Protein AF-A0A972F9X3-F1 (afdb_monomer)

Mean predicted aligned error: 11.68 Å

Solvent-accessible surface area (backbone atoms only — not comparable to full-atom values): 2723 Å² total; per-residue (Å²): 93,91,74,53,49,91,81,57,14,63,68,56,30,48,52,53,48,51,56,47,42,44,72,75,60,42,88,70,77,70,76,83,74,75,70,92,63,77,84,84,127

Sequence (41 aa):
CKTDRAKLGDELCNRVAEATNRRFLGDGKTPYTPPKEKPKF

Foldseek 3Di:
DPPPCPPCNPVVVVVVVVVVCCVPVNPVPPPPDDP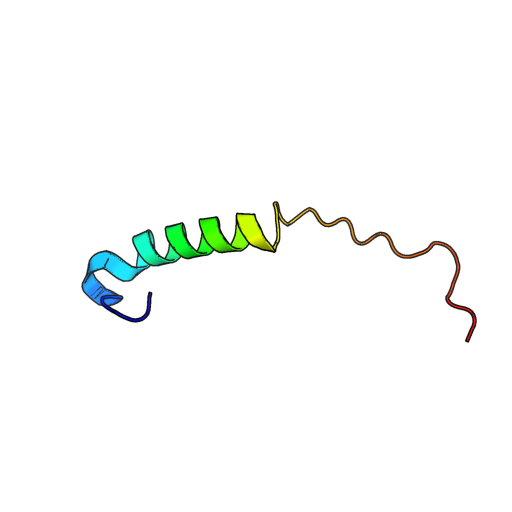PDDPDD

Radius of gyration: 17.92 Å; Cα contacts (8 Å, |Δi|>4): 11; chains: 1; bounding box: 50×16×36 Å

Organism: NCBI:txid666964

pLDDT: mean 71.91, std 8.06, range [53.34, 83.31]

Secondary structure (DSSP, 8-state):
--SSIIIIIHHHHHHHHHHHHHHHTTTS-------SSPP--

Structure (mmCIF, N/CA/C/O backbone):
data_AF-A0A972F9X3-F1
#
_entry.id   AF-A0A972F9X3-F1
#
loop_
_atom_site.group_PDB
_atom_site.id
_atom_site.type_symbol
_atom_site.label_atom_id
_atom_site.label_alt_id
_atom_site.label_comp_id
_atom_site.label_asym_id
_atom_site.label_entity_id
_atom_site.label_seq_id
_atom_site.pdbx_PDB_ins_code
_atom_site.Cartn_x
_atom_site.Cartn_y
_atom_site.Cartn_z
_atom_site.occupancy
_atom_site.B_iso_or_equiv
_atom_site.auth_seq_id
_atom_site.auth_comp_id
_atom_site.auth_asym_id
_atom_site.auth_atom_id
_atom_site.pdbx_PDB_model_num
ATOM 1 N N . CYS A 1 1 ? 8.39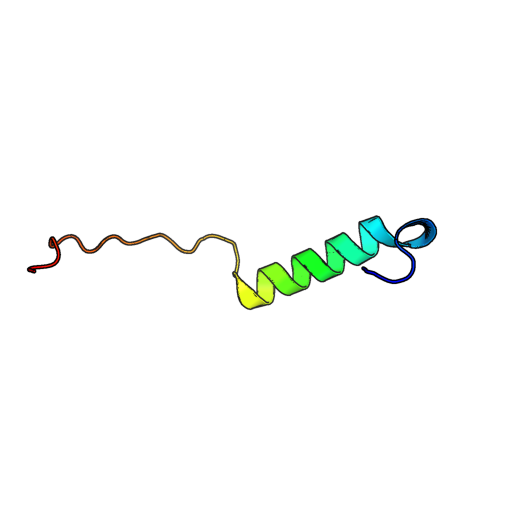2 0.175 -10.634 1.00 61.34 1 CYS A N 1
ATOM 2 C CA . CYS A 1 1 ? 8.641 -1.249 -10.339 1.00 61.34 1 CYS A CA 1
ATOM 3 C C . CYS A 1 1 ? 8.612 -2.175 -11.562 1.00 61.34 1 CYS A C 1
ATOM 5 O O . CYS A 1 1 ? 9.334 -3.163 -11.561 1.00 61.34 1 CYS A O 1
ATOM 7 N N . LYS A 1 2 ? 7.811 -1.898 -12.608 1.00 59.78 2 LYS A N 1
ATOM 8 C CA . LYS A 1 2 ? 7.796 -2.732 -13.831 1.00 59.78 2 LYS A CA 1
ATOM 9 C C . LYS A 1 2 ? 8.975 -2.498 -14.788 1.00 59.78 2 LYS A C 1
ATOM 11 O O . LYS A 1 2 ? 9.360 -3.425 -15.485 1.00 59.78 2 LYS A O 1
ATOM 16 N N . THR A 1 3 ? 9.561 -1.307 -14.797 1.00 53.34 3 THR A N 1
ATOM 17 C CA . THR A 1 3 ? 10.710 -0.961 -15.648 1.00 53.34 3 THR A CA 1
ATOM 18 C C . THR A 1 3 ? 11.961 -0.942 -14.762 1.00 53.34 3 THR A C 1
ATOM 20 O O . THR A 1 3 ? 11.934 -0.283 -13.725 1.00 53.34 3 THR A O 1
ATOM 23 N N . ASP A 1 4 ? 13.000 -1.709 -15.111 1.00 54.97 4 ASP A N 1
ATOM 24 C CA . ASP A 1 4 ? 14.294 -1.825 -14.396 1.00 54.97 4 ASP A CA 1
ATOM 25 C C . ASP A 1 4 ? 14.356 -2.638 -13.080 1.00 54.97 4 ASP A C 1
ATOM 27 O O . ASP A 1 4 ? 15.238 -2.428 -12.240 1.00 54.97 4 ASP A O 1
ATOM 31 N N . ARG A 1 5 ? 13.497 -3.662 -12.919 1.00 58.78 5 ARG A N 1
ATOM 32 C CA . ARG A 1 5 ? 13.518 -4.550 -11.732 1.00 58.78 5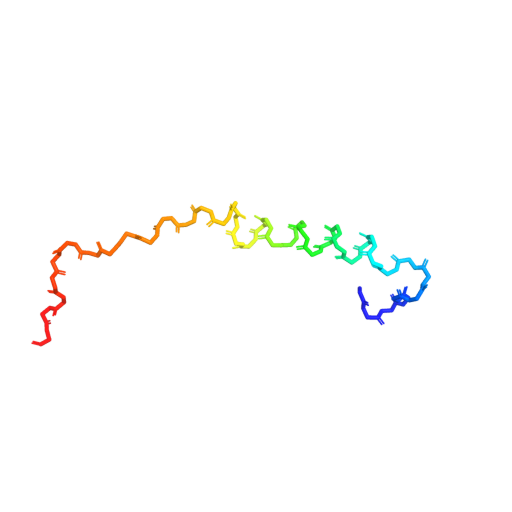 ARG A CA 1
ATOM 33 C C . ARG A 1 5 ? 14.896 -5.184 -11.450 1.00 58.78 5 ARG A C 1
ATOM 35 O O . ARG A 1 5 ? 15.255 -5.368 -10.294 1.00 58.78 5 ARG A O 1
ATOM 42 N N . ALA A 1 6 ? 15.663 -5.507 -12.489 1.00 63.16 6 ALA A N 1
ATOM 43 C CA . ALA A 1 6 ? 16.953 -6.185 -12.353 1.00 63.16 6 ALA A CA 1
ATOM 44 C C . ALA A 1 6 ? 18.121 -5.266 -11.939 1.00 63.16 6 ALA A C 1
ATOM 46 O O . ALA A 1 6 ? 19.117 -5.768 -11.432 1.00 63.16 6 ALA A O 1
ATOM 47 N N . LYS A 1 7 ? 18.027 -3.945 -12.157 1.00 63.47 7 LYS A N 1
ATOM 48 C CA . LYS A 1 7 ? 19.145 -3.001 -11.942 1.00 63.47 7 LYS A CA 1
ATOM 49 C C . LYS A 1 7 ? 18.967 -2.087 -10.736 1.00 63.47 7 LYS A C 1
ATOM 51 O O . LYS A 1 7 ? 19.926 -1.825 -10.027 1.00 63.47 7 LYS A O 1
ATOM 56 N N . LEU A 1 8 ? 17.757 -1.578 -10.529 1.00 59.91 8 LEU A N 1
ATOM 57 C CA . LEU A 1 8 ? 17.431 -0.623 -9.458 1.00 59.91 8 LEU A CA 1
ATOM 58 C C . LEU A 1 8 ? 16.154 -1.032 -8.713 1.00 59.91 8 LEU A C 1
ATOM 60 O O . LEU A 1 8 ? 15.618 -0.289 -7.892 1.00 59.91 8 LEU A O 1
ATOM 64 N N . GLY A 1 9 ? 15.629 -2.202 -9.077 1.00 61.44 9 GLY A N 1
ATOM 65 C CA . GLY A 1 9 ? 14.264 -2.601 -8.833 1.00 61.44 9 GLY A CA 1
ATOM 66 C C . GLY A 1 9 ? 13.934 -2.712 -7.379 1.00 61.44 9 GLY A C 1
ATOM 67 O O . GLY A 1 9 ? 13.030 -2.030 -6.941 1.00 61.44 9 GLY A O 1
ATOM 68 N N . ASP A 1 10 ? 14.623 -3.581 -6.652 1.00 68.12 10 ASP A N 1
ATOM 69 C CA . ASP A 1 10 ? 14.113 -4.013 -5.356 1.00 68.12 10 ASP A CA 1
ATOM 70 C C . ASP A 1 10 ? 14.032 -2.849 -4.361 1.00 68.12 10 ASP A C 1
ATOM 72 O O . ASP A 1 10 ? 12.953 -2.547 -3.866 1.00 68.12 10 ASP A O 1
ATOM 76 N N . GLU A 1 11 ? 15.107 -2.078 -4.194 1.00 75.88 11 GLU A N 1
ATOM 77 C CA . GLU A 1 11 ? 15.127 -0.948 -3.257 1.00 75.88 11 GLU A CA 1
ATOM 78 C C . GLU A 1 11 ? 14.176 0.193 -3.662 1.00 75.88 11 GLU A C 1
ATOM 80 O O . GLU A 1 11 ? 13.390 0.671 -2.839 1.00 75.88 11 GLU A O 1
ATOM 85 N N . LEU A 1 12 ? 14.174 0.616 -4.934 1.00 75.50 12 LEU A N 1
ATOM 86 C CA . LEU A 1 12 ? 13.273 1.684 -5.387 1.00 75.50 12 LEU A CA 1
ATOM 87 C C . LEU A 1 12 ? 11.811 1.221 -5.430 1.00 75.50 12 LEU A C 1
ATOM 89 O O . LEU A 1 12 ? 10.909 2.000 -5.119 1.00 75.50 12 LEU A O 1
ATOM 93 N N . CYS A 1 13 ? 11.554 -0.038 -5.794 1.00 79.19 13 CYS A N 1
ATOM 94 C CA . CYS A 1 13 ? 10.229 -0.647 -5.718 1.00 79.19 13 CYS A CA 1
ATOM 95 C C . CYS A 1 13 ? 9.73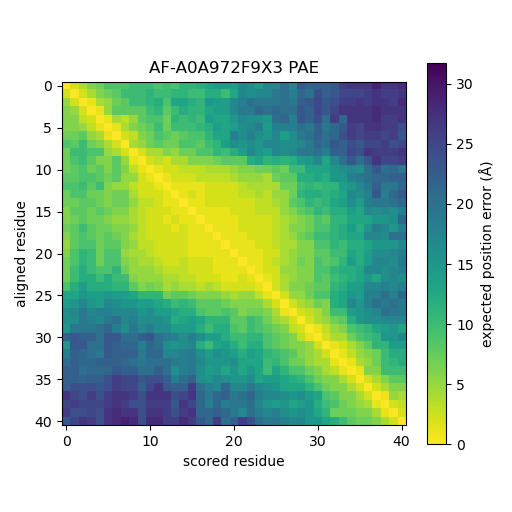6 -0.682 -4.282 1.00 79.19 13 CYS A C 1
ATOM 97 O O . CYS A 1 13 ? 8.609 -0.259 -4.051 1.00 79.19 13 CYS A O 1
ATOM 99 N N . ASN A 1 14 ? 10.559 -1.164 -3.349 1.00 78.25 14 ASN A N 1
ATOM 100 C CA . ASN A 1 14 ? 10.197 -1.288 -1.944 1.00 78.25 14 ASN A CA 1
ATOM 101 C C . ASN A 1 14 ? 9.922 0.093 -1.355 1.00 78.25 14 ASN A C 1
ATOM 103 O O . ASN A 1 14 ? 8.853 0.303 -0.797 1.00 78.25 14 ASN A O 1
ATOM 107 N N . ARG A 1 15 ? 10.780 1.087 -1.613 1.00 81.25 15 ARG A N 1
ATOM 108 C CA . ARG A 1 15 ? 10.570 2.458 -1.129 1.00 81.25 15 ARG A CA 1
ATOM 109 C C . ARG A 1 15 ? 9.292 3.100 -1.675 1.00 81.25 15 ARG A C 1
ATOM 111 O O . ARG A 1 15 ? 8.553 3.740 -0.928 1.00 81.25 15 ARG A O 1
ATOM 118 N N . VAL A 1 16 ? 9.011 2.951 -2.972 1.00 83.00 16 VAL A N 1
ATOM 119 C CA . VAL A 1 16 ? 7.769 3.474 -3.574 1.00 83.00 16 VAL A CA 1
ATOM 120 C C . VAL A 1 16 ? 6.551 2.700 -3.069 1.00 83.00 16 VAL A C 1
ATOM 122 O O . VAL A 1 16 ? 5.514 3.308 -2.798 1.00 83.00 16 VAL A O 1
ATOM 125 N N . ALA A 1 17 ? 6.666 1.381 -2.912 1.00 80.88 17 ALA A N 1
ATOM 126 C CA . ALA A 1 17 ? 5.617 0.541 -2.359 1.00 80.88 17 ALA A CA 1
ATOM 127 C C . ALA A 1 17 ? 5.317 0.926 -0.908 1.00 80.88 17 ALA A C 1
ATOM 129 O O . ALA A 1 17 ? 4.156 1.134 -0.587 1.00 80.88 17 ALA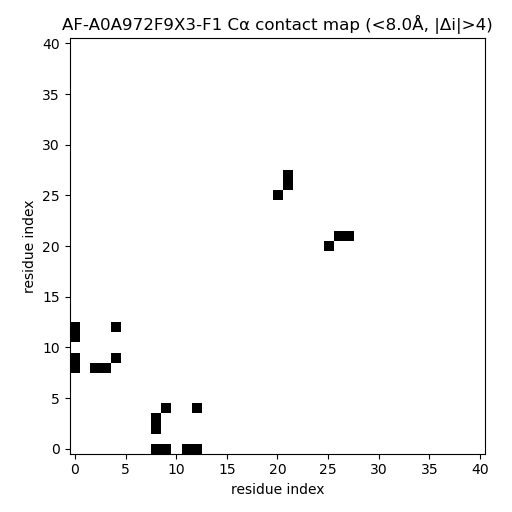 A O 1
ATOM 130 N N . GLU A 1 18 ? 6.316 1.098 -0.048 1.00 82.06 18 GLU A N 1
ATOM 131 C CA . GLU A 1 18 ? 6.132 1.533 1.339 1.00 82.06 18 GLU A CA 1
ATOM 132 C C . GLU A 1 18 ? 5.523 2.932 1.424 1.00 82.06 18 GLU A C 1
ATOM 134 O O . GLU A 1 18 ? 4.557 3.137 2.156 1.00 82.06 18 GLU A O 1
ATOM 139 N N . ALA A 1 19 ? 6.012 3.889 0.628 1.00 83.31 19 ALA A N 1
ATOM 140 C CA . ALA A 1 19 ? 5.445 5.237 0.592 1.00 83.31 19 ALA A CA 1
ATOM 141 C C . ALA A 1 19 ? 3.973 5.234 0.142 1.00 83.31 19 ALA A C 1
ATOM 143 O O . ALA A 1 19 ? 3.144 5.959 0.696 1.00 83.31 19 ALA A O 1
ATOM 144 N N . THR A 1 20 ? 3.636 4.392 -0.838 1.00 80.25 20 THR A N 1
ATOM 145 C CA . THR A 1 20 ? 2.262 4.231 -1.329 1.00 80.25 20 THR A CA 1
ATOM 146 C C . THR A 1 20 ? 1.396 3.532 -0.280 1.00 80.25 20 THR A C 1
ATOM 148 O O . THR A 1 20 ? 0.337 4.044 0.070 1.00 80.25 20 THR A O 1
ATOM 151 N N . ASN A 1 21 ? 1.862 2.420 0.297 1.00 80.94 21 ASN A N 1
ATOM 152 C CA . ASN 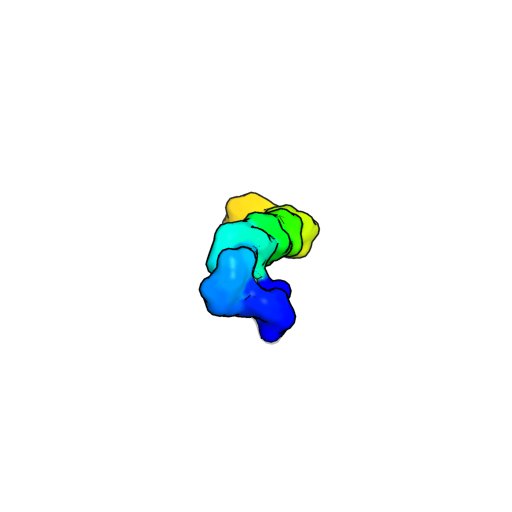A 1 21 ? 1.152 1.699 1.353 1.00 80.94 21 ASN A CA 1
ATOM 153 C C . ASN A 1 21 ? 0.874 2.614 2.547 1.00 80.94 21 ASN A C 1
ATOM 155 O O . ASN A 1 21 ? -0.266 2.717 2.976 1.00 80.94 21 ASN A O 1
ATOM 159 N N . ARG A 1 22 ? 1.864 3.377 3.015 1.00 82.81 22 ARG A N 1
ATOM 160 C CA . ARG A 1 22 ? 1.679 4.310 4.130 1.00 82.81 22 ARG A CA 1
ATOM 161 C C . ARG A 1 22 ? 0.669 5.416 3.823 1.00 82.81 22 ARG A C 1
ATOM 163 O O . ARG A 1 22 ? -0.061 5.840 4.713 1.00 82.81 22 ARG A O 1
ATOM 170 N N . ARG A 1 23 ? 0.602 5.884 2.572 1.00 77.62 23 ARG A N 1
ATOM 171 C CA . ARG A 1 23 ? -0.357 6.916 2.152 1.00 77.62 23 ARG A CA 1
ATOM 172 C C . ARG A 1 23 ? -1.795 6.402 2.065 1.00 77.62 23 ARG A C 1
ATOM 174 O O . ARG A 1 23 ? -2.708 7.173 2.340 1.00 77.62 23 ARG A O 1
ATOM 181 N N . PHE A 1 24 ? -1.996 5.146 1.667 1.00 74.50 24 PHE A N 1
ATOM 182 C CA . PHE A 1 24 ? -3.334 4.599 1.408 1.00 74.50 24 PHE A CA 1
ATOM 183 C C . PHE A 1 24 ? -3.855 3.667 2.511 1.00 74.50 24 PHE A C 1
ATOM 185 O O . PHE A 1 24 ? -5.034 3.720 2.839 1.00 74.50 24 PHE A O 1
ATOM 192 N N . LEU A 1 25 ? -2.997 2.833 3.097 1.00 74.31 25 LEU A N 1
ATOM 193 C CA . LEU A 1 25 ? -3.322 1.891 4.177 1.00 74.31 25 LEU A CA 1
ATOM 194 C C . LEU A 1 25 ? -2.957 2.434 5.570 1.00 74.31 25 LEU A C 1
ATOM 196 O O . LEU A 1 25 ? -3.294 1.819 6.583 1.00 74.31 25 LEU A O 1
ATOM 200 N N . GLY A 1 26 ? -2.284 3.587 5.640 1.00 75.06 26 GLY A N 1
ATOM 201 C CA . GLY A 1 26 ? -1.802 4.149 6.898 1.00 75.06 26 GLY A CA 1
ATOM 202 C C . GLY A 1 26 ? -0.715 3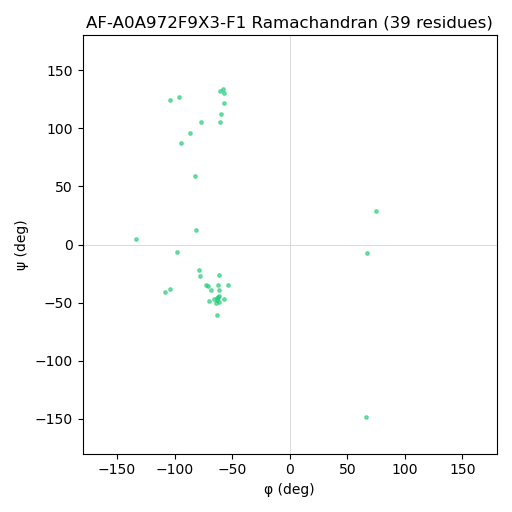.276 7.530 1.00 75.06 26 GLY A C 1
ATOM 203 O O . GLY A 1 26 ? 0.052 2.610 6.842 1.00 75.06 26 GLY A O 1
ATOM 204 N N . ASP A 1 27 ? -0.650 3.264 8.859 1.00 72.62 27 ASP A N 1
ATOM 205 C CA . ASP A 1 27 ? 0.358 2.523 9.637 1.00 72.62 27 ASP A CA 1
ATOM 206 C C . ASP A 1 27 ? 0.015 1.023 9.807 1.00 72.62 27 ASP A C 1
ATOM 208 O O . ASP A 1 27 ? 0.537 0.354 10.692 1.00 72.62 27 ASP A O 1
ATOM 212 N N . GLY A 1 28 ? -0.968 0.495 9.064 1.00 69.31 28 GLY A N 1
ATOM 213 C CA . GLY A 1 28 ? -1.507 -0.859 9.277 1.00 69.31 28 GLY A CA 1
ATOM 214 C C . GLY A 1 28 ? -2.274 -1.039 10.598 1.00 69.31 28 GLY A C 1
ATOM 215 O O . GLY A 1 28 ? -2.943 -2.049 10.798 1.00 69.31 28 GLY A O 1
ATOM 216 N N . LYS A 1 29 ? -2.257 -0.039 11.487 1.00 65.50 29 LYS A N 1
ATOM 217 C CA . LYS A 1 29 ? -3.098 0.054 12.685 1.00 65.50 29 LYS A CA 1
ATOM 218 C C . LYS A 1 29 ? -4.480 0.600 12.341 1.00 65.50 29 LYS A C 1
ATOM 220 O O . LYS A 1 29 ? -4.886 1.633 12.868 1.00 65.50 29 LYS A O 1
ATOM 225 N N . THR A 1 30 ? -5.216 -0.074 11.467 1.00 63.19 30 THR A N 1
ATOM 226 C CA . THR A 1 30 ? -6.673 0.075 11.487 1.00 63.19 30 THR A CA 1
ATOM 227 C C . THR A 1 30 ? -7.188 -0.944 12.498 1.00 63.19 30 THR A C 1
ATOM 229 O O . THR A 1 30 ? -7.277 -2.128 12.177 1.00 63.19 30 THR A O 1
ATOM 232 N N . PRO A 1 31 ? -7.434 -0.554 13.768 1.00 71.25 31 PRO A N 1
ATOM 233 C CA . PRO A 1 31 ? -8.055 -1.474 14.701 1.00 71.25 31 PRO A CA 1
ATOM 234 C C . PRO A 1 31 ? -9.405 -1.844 14.102 1.00 71.25 31 PRO A C 1
ATOM 236 O O . PRO A 1 31 ? -10.284 -0.995 13.965 1.00 71.25 31 PRO A O 1
ATOM 239 N N . TYR A 1 32 ? -9.552 -3.104 13.700 1.00 71.38 32 TYR A N 1
ATOM 240 C CA . TYR A 1 32 ? -10.864 -3.642 13.406 1.00 71.38 32 TYR A CA 1
ATOM 241 C C . TYR A 1 32 ? -11.658 -3.534 14.705 1.00 71.38 32 TYR A C 1
ATOM 243 O O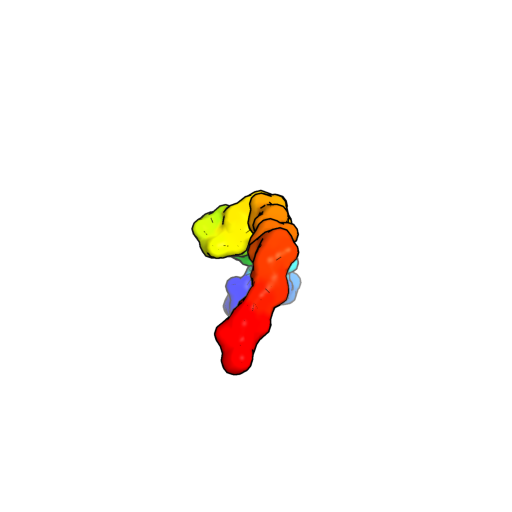 . TYR A 1 32 ? -11.386 -4.245 15.672 1.00 71.38 32 TYR A O 1
ATOM 251 N N . THR A 1 33 ? -12.572 -2.571 14.754 1.00 71.56 33 THR A N 1
ATOM 252 C CA . THR A 1 33 ? -13.529 -2.390 15.838 1.00 71.56 33 THR A CA 1
ATOM 253 C C . THR A 1 33 ? -14.804 -3.111 15.430 1.00 71.56 33 THR A C 1
ATOM 255 O O . THR A 1 33 ? -15.680 -2.497 14.815 1.00 71.56 33 THR A O 1
ATOM 258 N N . PRO A 1 34 ? -14.932 -4.421 15.727 1.00 75.88 34 PRO A N 1
ATOM 259 C CA . PRO A 1 34 ? -16.197 -5.093 15.517 1.00 75.88 34 PRO A CA 1
ATOM 260 C C . PRO A 1 34 ? -17.267 -4.357 16.332 1.00 75.88 34 PRO A C 1
ATOM 262 O O . PRO A 1 34 ? -17.030 -4.038 17.507 1.00 75.88 34 PRO A O 1
ATOM 265 N N . PRO A 1 35 ? -18.437 -4.068 15.744 1.00 75.06 35 PRO A N 1
ATOM 266 C CA . PRO A 1 35 ? -19.551 -3.541 16.512 1.00 75.06 35 PRO A CA 1
ATOM 267 C C . PRO A 1 35 ? -19.884 -4.531 17.638 1.00 75.06 35 PRO A C 1
ATOM 269 O O . PRO A 1 35 ? -19.993 -5.735 17.414 1.00 75.06 35 PRO A O 1
ATOM 272 N N . LYS A 1 36 ? -20.006 -4.024 18.875 1.00 69.12 36 LYS A N 1
ATOM 273 C CA . LYS A 1 36 ? -20.378 -4.834 20.054 1.00 69.12 36 LYS A CA 1
ATOM 274 C C . LYS A 1 36 ? -21.763 -5.464 19.905 1.00 69.12 36 LYS A C 1
ATOM 276 O O . LYS A 1 36 ? -22.040 -6.489 20.522 1.00 69.12 36 LYS A O 1
ATOM 281 N N . GLU A 1 37 ? -22.621 -4.841 19.109 1.00 76.88 37 GLU A N 1
ATOM 282 C CA . GLU A 1 37 ? -23.966 -5.318 18.851 1.00 76.88 37 GLU A CA 1
ATOM 283 C C . GLU A 1 37 ? -23.982 -6.122 17.550 1.00 76.88 37 GLU A C 1
ATOM 285 O O . GLU A 1 37 ? -23.492 -5.675 16.511 1.00 76.88 37 GLU A O 1
ATOM 290 N N . LYS A 1 38 ? -24.503 -7.350 17.629 1.00 75.81 38 LYS A N 1
ATOM 291 C CA . LYS A 1 38 ? -24.640 -8.232 16.469 1.00 75.81 38 LYS A CA 1
ATOM 292 C C . LYS A 1 38 ? -25.558 -7.542 15.451 1.00 75.81 38 LYS A C 1
ATOM 294 O O . LYS A 1 38 ? -26.621 -7.078 15.865 1.00 75.81 38 LYS A 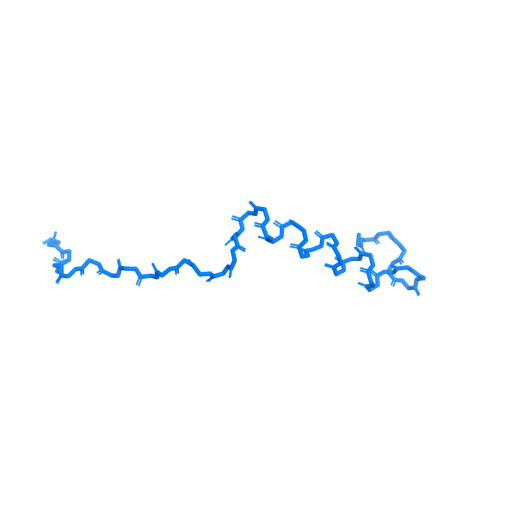O 1
ATOM 299 N N . PRO A 1 39 ? -25.194 -7.478 14.156 1.00 73.75 39 PRO A N 1
ATOM 300 C CA . PRO A 1 39 ? -26.073 -6.904 13.148 1.00 73.75 39 PRO A CA 1
ATOM 301 C C . PRO A 1 39 ? -27.403 -7.656 13.174 1.00 73.75 39 PRO A C 1
ATOM 303 O O . PRO A 1 39 ? -27.445 -8.883 13.057 1.00 73.75 39 PRO A O 1
ATOM 306 N N . LYS A 1 40 ? -28.481 -6.911 13.413 1.00 73.38 40 LYS A N 1
ATOM 307 C CA . LYS A 1 40 ? -29.841 -7.430 13.369 1.00 73.38 40 LYS A CA 1
ATOM 308 C C . LYS A 1 40 ? -30.225 -7.547 11.894 1.00 73.38 40 LYS A C 1
ATOM 310 O O . LYS A 1 40 ? -30.403 -6.525 11.236 1.00 73.38 40 LYS A O 1
ATOM 315 N N . PHE A 1 41 ? -30.237 -8.779 11.395 1.00 74.62 41 PHE A N 1
ATOM 316 C CA . PHE A 1 41 ? -30.763 -9.137 10.078 1.00 74.62 41 PHE A CA 1
ATOM 317 C C . PHE A 1 41 ? -32.283 -9.296 10.134 1.00 74.62 41 PHE A C 1
ATOM 319 O O . PHE A 1 41 ? -32.788 -9.698 11.211 1.00 74.62 41 PHE A O 1
#